Protein AF-A0A7S0Y2Z4-F1 (afdb_monomer_lite)

Radius of gyration: 20.02 Å; chains: 1; bounding box: 43×43×57 Å

pLDDT: mean 81.94, std 18.67, range [32.03, 97.75]

Secondary structure (DSSP, 8-state):
-HHHHHTT------SPPP-TT----S---------HHHHHHHHHHHHTT-EEE-EETTEEPPEEEEEE-TTSPEEEEEESEEES----GGG-------------

Structure (mmCIF, N/CA/C/O backbone):
data_AF-A0A7S0Y2Z4-F1
#
_entry.id   AF-A0A7S0Y2Z4-F1
#
loop_
_atom_site.group_PDB
_atom_site.id
_atom_site.type_symbol
_atom_site.label_atom_id
_atom_site.label_alt_id
_atom_site.label_comp_id
_atom_site.label_asym_id
_atom_site.label_entity_id
_atom_site.label_seq_id
_atom_site.pdbx_PDB_ins_code
_atom_site.Cartn_x
_atom_site.Cartn_y
_atom_site.Cartn_z
_atom_site.occupancy
_atom_site.B_iso_or_equiv
_atom_site.auth_seq_id
_atom_site.auth_comp_id
_atom_site.auth_asym_id
_atom_site.auth_atom_id
_atom_site.pdbx_PDB_model_num
ATOM 1 N N . ASN A 1 1 ? 16.459 -2.538 12.376 1.00 59.09 1 ASN A N 1
ATOM 2 C CA . ASN A 1 1 ? 16.802 -1.102 12.467 1.00 59.09 1 ASN A CA 1
ATOM 3 C C . ASN A 1 1 ? 15.828 -0.453 13.453 1.00 59.09 1 ASN A C 1
ATOM 5 O O . ASN A 1 1 ? 14.644 -0.737 13.348 1.00 59.09 1 ASN A O 1
ATOM 9 N N . LEU A 1 2 ? 16.280 0.334 14.440 1.00 72.12 2 LEU A N 1
ATOM 10 C CA . LEU A 1 2 ? 15.387 0.886 15.479 1.00 72.12 2 LEU A CA 1
ATOM 11 C C . LEU A 1 2 ? 14.391 1.911 14.906 1.00 72.12 2 LEU A C 1
ATOM 13 O O . LEU A 1 2 ? 13.245 1.955 15.339 1.00 72.12 2 LEU A O 1
ATOM 17 N N . GLY A 1 3 ? 14.802 2.677 13.889 1.00 73.56 3 GLY A N 1
ATOM 18 C CA . GLY A 1 3 ? 13.944 3.670 13.238 1.00 73.56 3 GLY A CA 1
ATOM 19 C C . GLY A 1 3 ? 12.743 3.048 12.521 1.00 73.56 3 GLY A C 1
ATOM 20 O O . GLY A 1 3 ? 11.643 3.583 12.596 1.00 73.56 3 GLY A O 1
ATOM 21 N N . GLU A 1 4 ? 12.916 1.876 11.902 1.00 69.44 4 GLU A N 1
ATOM 22 C CA . GLU A 1 4 ? 11.801 1.128 11.301 1.00 69.44 4 GLU A CA 1
ATOM 23 C C . GLU A 1 4 ? 10.789 0.656 12.344 1.00 69.44 4 GLU A C 1
ATOM 25 O O . GLU A 1 4 ? 9.586 0.735 12.111 1.00 69.44 4 GLU A O 1
ATOM 30 N N . VAL A 1 5 ? 11.271 0.196 13.501 1.00 72.69 5 VAL A N 1
ATOM 31 C CA . VAL A 1 5 ? 10.407 -0.283 14.587 1.00 72.69 5 VAL A CA 1
ATOM 32 C C . VAL A 1 5 ? 9.599 0.872 15.174 1.00 72.69 5 VAL A C 1
ATOM 34 O O . VAL A 1 5 ? 8.399 0.725 15.392 1.00 72.69 5 VAL A O 1
ATOM 37 N N . LEU A 1 6 ? 10.230 2.032 15.378 1.00 72.81 6 LEU A N 1
ATOM 38 C CA . LEU A 1 6 ? 9.565 3.224 15.912 1.00 72.81 6 LEU A CA 1
ATOM 39 C C . LEU A 1 6 ? 8.556 3.833 14.929 1.00 72.81 6 LEU A C 1
ATOM 41 O O . LEU A 1 6 ? 7.535 4.349 15.367 1.00 72.81 6 LEU A O 1
ATOM 45 N N . ARG A 1 7 ? 8.793 3.719 13.616 1.00 72.31 7 ARG A N 1
ATOM 46 C CA . ARG A 1 7 ? 7.818 4.104 12.579 1.00 72.31 7 ARG A CA 1
ATOM 47 C C . ARG A 1 7 ? 6.669 3.097 12.436 1.00 72.31 7 ARG A C 1
ATOM 49 O O . ARG A 1 7 ? 5.770 3.306 11.633 1.00 72.31 7 ARG A O 1
ATOM 56 N N . GLY A 1 8 ? 6.719 1.972 1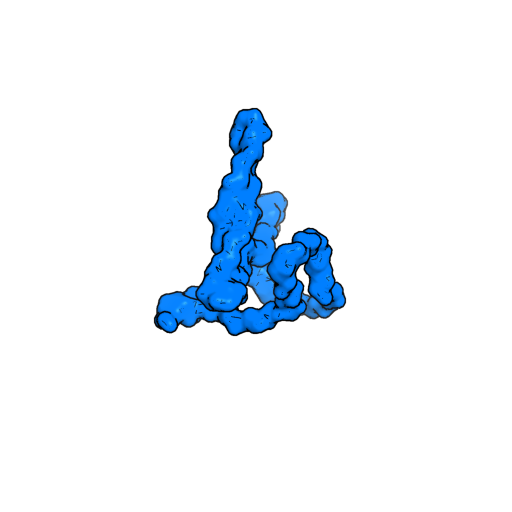3.151 1.00 77.00 8 GLY A N 1
ATOM 57 C CA . GLY A 1 8 ? 5.726 0.912 13.015 1.00 77.00 8 GLY A CA 1
ATOM 58 C C . GLY A 1 8 ? 5.809 0.166 11.683 1.00 77.00 8 GLY A C 1
ATOM 59 O O . GLY A 1 8 ? 4.811 -0.410 11.260 1.00 77.00 8 GLY A O 1
ATOM 60 N N . SER A 1 9 ? 6.972 0.138 11.014 1.00 81.44 9 SER A N 1
ATOM 61 C CA . SER A 1 9 ? 7.157 -0.685 9.814 1.00 81.44 9 SER A CA 1
ATOM 62 C C . SER A 1 9 ? 6.950 -2.156 10.177 1.00 81.44 9 SER A C 1
ATOM 64 O O . SER A 1 9 ? 7.678 -2.727 10.994 1.00 81.44 9 SER A O 1
ATOM 66 N N . ARG A 1 10 ? 5.950 -2.778 9.558 1.00 85.56 10 ARG A N 1
ATOM 67 C CA . ARG A 1 10 ? 5.658 -4.201 9.709 1.00 85.56 10 ARG A CA 1
ATOM 68 C C . ARG A 1 10 ? 5.779 -4.881 8.352 1.00 85.56 10 ARG A C 1
ATOM 70 O O . ARG A 1 10 ? 5.201 -4.412 7.376 1.00 85.56 10 ARG A O 1
ATOM 77 N N . ILE A 1 11 ? 6.530 -5.979 8.304 1.00 87.25 11 ILE A N 1
ATOM 78 C CA . ILE A 1 11 ? 6.656 -6.824 7.114 1.00 87.25 11 ILE A CA 1
ATOM 79 C C . ILE A 1 11 ? 5.772 -8.045 7.326 1.00 87.25 11 ILE A C 1
ATOM 81 O O . ILE A 1 11 ? 5.908 -8.746 8.330 1.00 87.25 11 ILE A O 1
ATOM 85 N N . TYR A 1 12 ? 4.878 -8.283 6.375 1.00 89.50 12 TYR A N 1
ATOM 86 C CA . TYR A 1 12 ? 3.987 -9.433 6.354 1.00 89.50 12 TYR A CA 1
ATOM 87 C C . TYR A 1 12 ? 4.029 -10.080 4.976 1.00 89.50 12 TYR A C 1
ATOM 89 O O . TYR A 1 12 ? 4.195 -9.396 3.965 1.00 89.50 12 TYR A O 1
ATOM 97 N N . GLU A 1 13 ? 3.840 -11.395 4.936 1.00 90.38 13 GLU A N 1
ATOM 98 C CA . GLU A 1 13 ? 3.616 -12.090 3.676 1.00 90.38 13 GLU A CA 1
ATOM 99 C C . GLU A 1 13 ? 2.235 -11.731 3.136 1.00 90.38 13 GLU A C 1
ATOM 101 O O . GLU A 1 13 ? 1.219 -11.827 3.828 1.00 90.38 13 GLU A O 1
ATOM 106 N N . THR A 1 14 ? 2.201 -11.281 1.887 1.00 91.31 14 THR A N 1
ATOM 107 C CA . THR A 1 14 ? 0.948 -10.915 1.230 1.00 91.31 14 THR A CA 1
ATOM 108 C C . THR A 1 14 ? 0.362 -12.147 0.539 1.00 91.31 14 THR A C 1
ATOM 110 O O . THR A 1 14 ? 1.125 -12.922 -0.036 1.00 91.31 14 THR A O 1
ATOM 113 N N . PRO A 1 15 ? -0.969 -12.313 0.482 1.00 91.69 15 PRO A N 1
ATOM 114 C CA . PRO A 1 15 ? -1.592 -13.412 -0.260 1.00 91.69 15 PRO A CA 1
ATOM 115 C C . PRO A 1 15 ? -1.584 -13.189 -1.788 1.00 91.69 15 PRO A C 1
ATOM 117 O O . PRO A 1 15 ? -2.178 -13.971 -2.532 1.00 91.69 15 PRO A O 1
ATOM 120 N N . TYR A 1 16 ? -0.953 -12.114 -2.284 1.00 91.19 16 TYR A N 1
ATOM 121 C CA . TYR A 1 16 ? -0.739 -11.922 -3.715 1.00 91.19 16 TYR A CA 1
ATOM 122 C C . TYR A 1 16 ? 0.370 -12.844 -4.223 1.00 91.19 16 TYR A C 1
ATOM 124 O O . TYR A 1 16 ? 1.512 -12.773 -3.786 1.00 91.19 16 TYR A O 1
ATOM 132 N N . GLU A 1 17 ? 0.040 -13.644 -5.232 1.00 90.19 17 GLU A N 1
ATOM 133 C CA . GLU A 1 17 ? 1.025 -14.371 -6.033 1.00 90.19 17 GLU A CA 1
ATOM 134 C C . GLU A 1 17 ? 1.370 -13.589 -7.302 1.00 90.19 17 GLU A C 1
ATOM 136 O O . GLU A 1 17 ? 0.487 -13.337 -8.134 1.00 90.19 17 GLU A O 1
ATOM 141 N N . PHE A 1 18 ? 2.655 -13.269 -7.467 1.00 89.00 18 PHE A N 1
ATOM 142 C CA . PHE A 1 18 ? 3.208 -12.598 -8.642 1.00 89.00 18 PHE A CA 1
ATOM 143 C C . PHE A 1 18 ? 3.915 -13.612 -9.547 1.00 89.00 18 PHE A C 1
ATOM 145 O O . PHE A 1 18 ? 4.716 -14.421 -9.083 1.00 89.00 18 PHE A O 1
ATOM 152 N N . LYS A 1 19 ? 3.631 -13.570 -10.854 1.00 90.50 19 LYS A N 1
ATOM 153 C CA . LYS A 1 19 ? 4.308 -14.395 -11.866 1.00 90.50 19 LYS A CA 1
ATOM 154 C C . LYS A 1 19 ? 4.943 -13.480 -12.903 1.00 90.50 19 LYS A C 1
ATOM 156 O O . LYS A 1 19 ? 4.239 -12.725 -13.567 1.00 90.50 19 LYS A O 1
ATOM 161 N N . MET A 1 20 ? 6.265 -13.550 -13.033 1.00 90.00 20 MET A N 1
ATOM 162 C CA . MET A 1 20 ? 7.004 -12.756 -14.017 1.00 90.00 20 MET A CA 1
ATOM 163 C C . MET A 1 20 ? 6.546 -13.086 -15.441 1.00 90.00 20 MET A C 1
ATOM 165 O O . MET A 1 20 ? 6.140 -14.212 -15.725 1.00 90.00 20 MET A O 1
ATOM 169 N N . SER A 1 21 ? 6.586 -12.083 -16.324 1.00 90.94 21 SER A N 1
ATOM 170 C CA . SER A 1 21 ? 6.109 -12.175 -17.716 1.00 90.94 21 SER A CA 1
ATOM 171 C C . SER A 1 21 ? 4.612 -12.485 -17.880 1.00 90.94 21 SER A C 1
ATOM 173 O O . SER A 1 21 ? 4.179 -12.830 -18.977 1.00 90.94 21 SER A O 1
ATOM 175 N N . ASN A 1 22 ? 3.809 -12.331 -16.824 1.00 92.50 22 ASN A N 1
ATOM 176 C CA . ASN A 1 22 ? 2.356 -12.459 -16.871 1.00 92.50 22 ASN A CA 1
ATOM 177 C C . ASN A 1 22 ? 1.706 -11.172 -16.347 1.00 92.50 22 ASN A C 1
ATOM 179 O O . ASN A 1 22 ? 1.673 -10.937 -15.139 1.00 92.50 22 ASN A O 1
ATOM 183 N N . ASP A 1 23 ? 1.206 -10.334 -17.255 1.00 91.00 23 ASP A N 1
ATOM 184 C CA . ASP A 1 23 ? 0.544 -9.081 -16.889 1.00 91.00 23 ASP A CA 1
ATOM 185 C C . ASP A 1 23 ? -0.871 -9.354 -16.355 1.00 91.00 23 ASP A C 1
ATOM 187 O O . ASP A 1 23 ? -1.753 -9.833 -17.073 1.00 91.00 23 ASP A O 1
ATOM 191 N N . GLN A 1 24 ? -1.086 -9.058 -15.073 1.00 90.56 24 GLN A N 1
ATOM 192 C CA . GLN A 1 24 ? -2.375 -9.192 -14.404 1.00 90.56 24 GLN A CA 1
ATOM 193 C C . GLN A 1 24 ? -2.766 -7.863 -13.768 1.00 90.56 24 GLN A C 1
ATOM 195 O O . GLN A 1 24 ? -2.121 -7.384 -12.838 1.00 90.56 24 GLN A O 1
ATOM 200 N N . ARG A 1 25 ? -3.883 -7.297 -14.229 1.00 89.31 25 ARG A N 1
ATOM 201 C CA . ARG A 1 25 ? -4.456 -6.067 -13.673 1.00 89.31 25 ARG A CA 1
ATOM 202 C C . ARG A 1 25 ? -5.658 -6.385 -12.787 1.00 89.31 25 ARG A C 1
ATOM 204 O O . ARG A 1 25 ? -6.440 -7.278 -13.099 1.00 89.31 25 ARG A O 1
ATOM 211 N N . CYS A 1 26 ? -5.810 -5.630 -11.698 1.00 86.81 26 CYS A N 1
ATOM 212 C CA . CYS A 1 26 ? -6.990 -5.651 -10.822 1.00 86.81 26 CYS A CA 1
ATOM 213 C C . CYS A 1 26 ? -7.358 -7.043 -10.260 1.00 86.81 26 CYS A C 1
ATOM 215 O O . CYS A 1 26 ? -8.518 -7.456 -10.298 1.00 86.81 26 CYS A O 1
ATOM 217 N N . LYS A 1 27 ? -6.381 -7.777 -9.711 1.00 90.31 27 LYS A N 1
ATOM 218 C CA . LYS A 1 27 ? -6.631 -9.063 -9.043 1.00 90.31 27 LYS A CA 1
ATOM 219 C C . LYS A 1 27 ? -7.249 -8.837 -7.661 1.00 90.31 27 LYS A C 1
ATOM 221 O O . LYS A 1 27 ? -6.582 -8.364 -6.751 1.00 90.31 27 LYS A O 1
ATOM 226 N N . ILE A 1 28 ? -8.519 -9.198 -7.494 1.00 91.56 28 ILE A N 1
ATOM 227 C CA . ILE A 1 28 ? -9.190 -9.149 -6.189 1.00 91.56 28 ILE A CA 1
ATOM 228 C C . ILE A 1 28 ? -8.718 -10.340 -5.349 1.00 91.56 28 ILE A C 1
ATOM 230 O O . ILE A 1 28 ? -8.926 -11.484 -5.747 1.00 91.56 28 ILE A O 1
ATOM 234 N N . LEU A 1 29 ? -8.112 -10.073 -4.190 1.00 90.19 29 LEU A N 1
ATOM 235 C CA . LEU A 1 29 ? -7.690 -11.114 -3.245 1.00 90.19 29 LEU A CA 1
ATOM 236 C C . LEU A 1 29 ? -8.858 -11.723 -2.480 1.00 90.19 29 LEU A C 1
ATOM 238 O O . LEU A 1 29 ? -9.014 -12.938 -2.418 1.00 90.19 29 LEU A O 1
ATOM 242 N N . CYS A 1 30 ? -9.660 -10.866 -1.854 1.00 90.88 30 CYS A N 1
ATOM 243 C CA . CYS A 1 30 ? -10.739 -11.284 -0.983 1.00 90.88 30 CYS A CA 1
ATOM 244 C C . CYS A 1 30 ? -11.848 -10.232 -0.954 1.00 90.88 30 CYS A C 1
ATOM 246 O O . CYS A 1 30 ? -11.668 -9.075 -1.339 1.00 90.88 30 CYS A O 1
ATOM 248 N N . ARG A 1 31 ? -13.019 -10.664 -0.495 1.00 93.19 31 ARG A N 1
ATOM 249 C CA . ARG A 1 31 ? -14.109 -9.790 -0.069 1.00 93.19 31 ARG A CA 1
ATOM 250 C C . ARG A 1 31 ? -14.436 -10.193 1.360 1.00 93.19 31 ARG A C 1
ATOM 252 O O . ARG A 1 31 ? -14.848 -11.328 1.585 1.00 93.19 31 ARG A O 1
ATOM 259 N N . GLY A 1 32 ? -14.182 -9.297 2.303 1.00 90.50 32 GLY A N 1
ATOM 260 C CA . GLY A 1 32 ? -14.437 -9.511 3.723 1.00 90.50 32 GLY A CA 1
ATOM 261 C C . GLY A 1 32 ? -15.635 -8.705 4.204 1.00 90.50 32 GLY A C 1
ATOM 262 O O . GLY A 1 32 ? -15.999 -7.694 3.602 1.00 90.50 32 GLY A O 1
ATOM 263 N N . LYS A 1 33 ? -16.245 -9.161 5.297 1.00 95.06 33 LYS A N 1
ATOM 264 C CA . LYS A 1 33 ? -17.047 -8.295 6.163 1.00 95.06 33 LYS A CA 1
ATOM 265 C C . LYS A 1 33 ? -16.145 -7.899 7.318 1.00 95.06 33 LYS A C 1
ATOM 267 O O . LYS A 1 33 ? -15.537 -8.787 7.903 1.00 95.06 33 LYS A O 1
ATOM 272 N N . TYR A 1 34 ? -16.090 -6.608 7.602 1.00 94.81 34 TYR A N 1
ATOM 273 C CA . TYR A 1 34 ? -15.296 -6.062 8.692 1.00 94.81 34 TYR A CA 1
ATOM 274 C C . TYR A 1 34 ? -16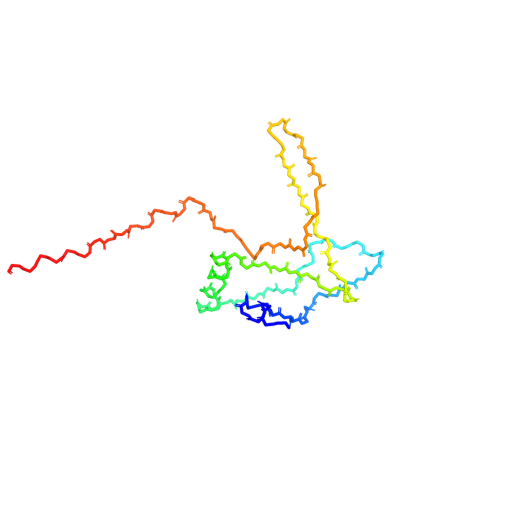.219 -5.622 9.817 1.00 94.81 34 TYR A C 1
ATOM 276 O O . TYR A 1 34 ? -17.317 -5.111 9.555 1.00 94.81 34 TYR A O 1
ATOM 284 N N . ASP A 1 35 ? -15.798 -5.846 11.053 1.00 97.62 35 ASP A N 1
ATOM 285 C CA . ASP A 1 35 ? -16.499 -5.314 12.210 1.00 97.62 35 ASP A CA 1
ATOM 286 C C . ASP A 1 35 ? -16.186 -3.821 12.430 1.00 97.62 35 ASP A C 1
ATOM 288 O O . ASP A 1 35 ? -15.443 -3.177 11.685 1.00 97.62 35 ASP A O 1
ATOM 292 N N . LYS A 1 36 ? -16.824 -3.228 13.441 1.00 97.44 36 LYS A N 1
ATOM 293 C CA . LYS A 1 36 ? -16.679 -1.798 13.722 1.00 97.44 36 LYS A CA 1
ATOM 294 C C . LYS A 1 36 ? -15.260 -1.435 14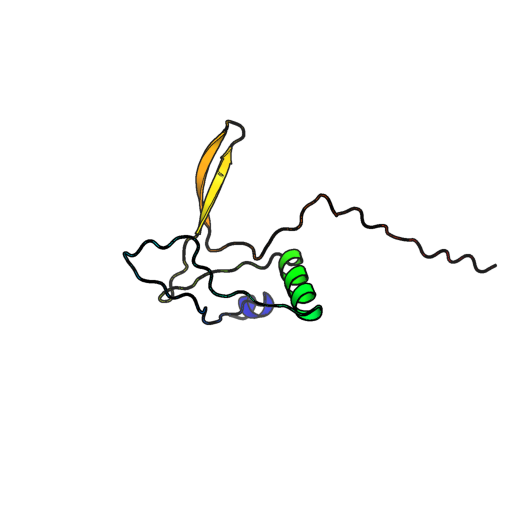.171 1.00 97.44 36 LYS A C 1
ATOM 296 O O . LYS A 1 36 ? -14.809 -0.332 13.872 1.00 97.44 36 LYS A O 1
ATOM 301 N N . GLU A 1 37 ? -14.591 -2.322 14.895 1.00 97.75 37 GLU A N 1
ATOM 302 C CA . GLU A 1 37 ? -13.259 -2.084 15.453 1.00 97.75 37 GLU A CA 1
ATOM 303 C C . GLU A 1 37 ? -12.207 -2.155 14.340 1.00 97.75 37 GLU A C 1
ATOM 305 O O . GLU A 1 37 ? -11.365 -1.261 14.227 1.00 97.75 37 GLU A O 1
ATOM 310 N N . GLU A 1 38 ? -12.321 -3.138 13.446 1.00 96.56 38 GLU A N 1
ATOM 311 C CA . GLU A 1 38 ? -11.477 -3.280 12.255 1.00 96.56 38 GLU A CA 1
ATOM 312 C C . GLU A 1 38 ? -11.592 -2.067 11.325 1.00 96.56 38 GLU A C 1
ATOM 314 O O . GLU A 1 38 ? -10.580 -1.536 10.860 1.00 96.56 38 GLU A O 1
ATOM 319 N N . VAL A 1 39 ? -12.814 -1.582 11.083 1.00 96.06 39 VAL A N 1
ATOM 320 C CA . VAL A 1 39 ? -13.040 -0.389 10.251 1.00 96.06 39 VAL A CA 1
ATOM 321 C C . VAL A 1 39 ? -12.436 0.861 10.895 1.00 96.06 39 VAL A C 1
ATOM 323 O O . VAL A 1 39 ? -11.834 1.673 10.194 1.00 96.06 39 VAL A O 1
ATOM 326 N N . GLN A 1 40 ? -12.554 1.020 12.216 1.00 96.69 40 GLN A N 1
ATOM 327 C CA . GLN A 1 40 ? -11.945 2.146 12.933 1.00 96.69 40 GLN A CA 1
ATOM 328 C C . GLN A 1 40 ? -10.416 2.101 12.878 1.00 96.69 40 GLN A C 1
ATOM 330 O O . GLN A 1 40 ? -9.787 3.128 12.626 1.00 96.69 40 GLN A O 1
ATOM 335 N N . ALA A 1 41 ? -9.816 0.923 13.055 1.00 95.25 41 ALA A N 1
ATOM 336 C CA . ALA A 1 41 ? -8.374 0.749 12.910 1.00 95.25 41 ALA A CA 1
ATOM 337 C C . ALA A 1 41 ? -7.909 1.057 11.477 1.00 95.25 41 ALA A C 1
ATOM 339 O O . ALA A 1 41 ? -6.879 1.701 11.285 1.00 95.25 41 ALA A O 1
ATOM 340 N N . PHE A 1 42 ? -8.683 0.645 10.468 1.00 94.38 42 PHE A N 1
ATOM 341 C CA . PHE A 1 42 ? -8.395 0.954 9.070 1.00 94.38 42 PHE A CA 1
ATOM 342 C C . PHE A 1 42 ? -8.469 2.456 8.774 1.00 94.38 42 PHE A C 1
ATOM 344 O O . PHE A 1 42 ? -7.571 2.988 8.125 1.00 94.38 42 PHE A O 1
ATOM 351 N N . ALA A 1 43 ? -9.482 3.152 9.294 1.00 95.19 43 ALA A N 1
ATOM 352 C CA . ALA A 1 43 ? -9.596 4.604 9.173 1.00 95.19 43 ALA A CA 1
ATOM 353 C C . ALA A 1 43 ? -8.414 5.330 9.835 1.00 95.19 43 ALA A C 1
ATOM 355 O O . ALA A 1 43 ? -7.818 6.206 9.217 1.00 95.19 43 ALA A O 1
ATOM 356 N N . LEU A 1 44 ? -8.004 4.902 11.034 1.00 94.69 44 LEU A N 1
ATOM 357 C CA . LEU A 1 44 ? -6.842 5.475 11.717 1.00 94.69 44 LEU A CA 1
ATOM 358 C C . LEU A 1 44 ? -5.547 5.287 10.912 1.00 94.69 44 LEU A C 1
ATOM 360 O O . LEU A 1 44 ? -4.730 6.196 10.845 1.00 94.69 44 LEU A O 1
ATOM 364 N N . MET A 1 45 ? -5.357 4.136 10.257 1.00 93.50 45 MET A N 1
ATOM 365 C CA . MET A 1 45 ? -4.204 3.937 9.367 1.00 93.50 45 MET A CA 1
ATOM 366 C C . MET A 1 45 ? -4.203 4.910 8.180 1.00 93.50 45 MET A C 1
ATOM 368 O O . MET A 1 45 ? -3.132 5.311 7.728 1.00 93.50 45 MET A O 1
ATOM 372 N N . ILE A 1 46 ? -5.379 5.284 7.668 1.00 95.31 46 ILE A N 1
ATOM 373 C CA . ILE A 1 46 ? -5.498 6.293 6.608 1.00 95.31 46 ILE A CA 1
ATOM 374 C C . ILE A 1 46 ? -5.130 7.679 7.152 1.00 95.31 46 ILE A C 1
ATOM 376 O O . ILE A 1 46 ? -4.352 8.382 6.512 1.00 95.31 46 ILE A O 1
ATOM 380 N N . GLU A 1 47 ? -5.653 8.051 8.323 1.00 93.62 47 GLU A N 1
ATOM 381 C CA . GLU A 1 47 ? -5.370 9.338 8.980 1.00 93.62 47 GLU A CA 1
ATOM 382 C C . GLU A 1 47 ? -3.884 9.504 9.334 1.00 93.62 47 GLU A C 1
ATOM 384 O O . GLU A 1 47 ? -3.327 10.583 9.163 1.00 93.62 47 GLU A O 1
ATOM 389 N N . GLU A 1 48 ? -3.223 8.427 9.759 1.00 91.56 48 GLU A N 1
ATOM 390 C CA . GLU A 1 48 ? -1.790 8.391 10.089 1.00 91.56 48 GLU A CA 1
ATOM 391 C C . GLU A 1 48 ? -0.893 8.141 8.855 1.00 91.56 48 GLU A C 1
ATOM 393 O O . GLU A 1 48 ? 0.273 7.761 8.986 1.00 91.56 48 GLU A O 1
ATOM 398 N N . GLU A 1 49 ? -1.437 8.309 7.644 1.00 91.50 49 GLU A N 1
ATOM 399 C CA . GLU A 1 49 ? -0.716 8.249 6.364 1.00 91.50 49 GLU A CA 1
ATOM 400 C C . GLU A 1 49 ? 0.067 6.941 6.134 1.00 91.50 49 GLU A C 1
ATOM 402 O O . GLU A 1 49 ? 1.152 6.924 5.535 1.00 91.50 49 GLU A O 1
ATOM 407 N N . TYR A 1 50 ? -0.475 5.804 6.584 1.00 92.06 50 TYR A N 1
ATOM 408 C CA . TYR A 1 50 ? 0.170 4.513 6.359 1.00 92.06 50 TYR A CA 1
ATOM 409 C C . TYR A 1 50 ? 0.268 4.211 4.859 1.00 92.06 50 TYR A C 1
ATOM 411 O O . TYR A 1 50 ? -0.659 4.424 4.071 1.00 92.06 50 TYR A O 1
ATOM 419 N N . ARG A 1 51 ? 1.416 3.652 4.464 1.00 92.50 51 ARG A N 1
ATOM 420 C CA . ARG A 1 51 ? 1.726 3.285 3.078 1.00 92.50 51 ARG A CA 1
ATOM 421 C C . ARG A 1 51 ? 2.086 1.815 2.974 1.00 92.50 51 ARG A C 1
ATOM 423 O O . ARG A 1 51 ? 2.858 1.293 3.781 1.00 92.50 51 ARG A O 1
ATOM 430 N N . VAL A 1 52 ? 1.577 1.172 1.932 1.00 92.19 52 VAL A N 1
ATOM 431 C CA . VAL A 1 52 ? 1.929 -0.198 1.565 1.00 92.19 52 VAL A CA 1
ATOM 432 C C . VAL A 1 52 ? 3.133 -0.157 0.637 1.00 92.19 52 VAL A C 1
ATOM 434 O O . VAL A 1 52 ? 3.099 0.510 -0.394 1.00 92.19 52 VAL A O 1
ATOM 437 N N . ASN A 1 53 ? 4.183 -0.894 0.994 1.00 92.88 53 ASN A N 1
ATOM 438 C CA . ASN A 1 53 ? 5.356 -1.106 0.152 1.00 92.88 53 ASN A CA 1
ATOM 439 C C . ASN A 1 53 ? 5.478 -2.607 -0.105 1.00 92.88 53 ASN A C 1
ATOM 441 O O . ASN A 1 53 ? 5.361 -3.402 0.829 1.00 92.88 53 ASN A O 1
ATOM 445 N N . PHE A 1 54 ? 5.717 -2.993 -1.354 1.00 92.06 54 PHE A N 1
ATOM 446 C CA . PHE A 1 54 ? 5.955 -4.389 -1.703 1.00 92.06 54 PHE A CA 1
ATOM 447 C C . PHE A 1 54 ? 7.453 -4.673 -1.757 1.00 92.06 54 PHE A C 1
ATOM 449 O O . PHE A 1 54 ? 8.235 -3.889 -2.298 1.00 92.06 54 PHE A O 1
ATOM 456 N N . LEU A 1 55 ? 7.827 -5.831 -1.221 1.00 92.06 55 LEU A N 1
ATOM 457 C CA . LEU A 1 55 ? 9.160 -6.398 -1.327 1.00 92.06 55 LEU A CA 1
ATOM 458 C C . LEU A 1 55 ? 9.040 -7.715 -2.089 1.00 92.06 55 LEU A C 1
ATOM 460 O O . LEU A 1 55 ? 8.340 -8.622 -1.640 1.00 92.06 55 LEU A O 1
ATOM 464 N N . LEU A 1 56 ? 9.700 -7.815 -3.236 1.00 91.56 56 LEU A N 1
ATOM 465 C CA . LEU A 1 56 ? 9.700 -9.015 -4.064 1.00 91.56 56 LEU A CA 1
ATOM 466 C C . LEU A 1 56 ? 11.147 -9.443 -4.279 1.00 91.56 56 LEU A C 1
ATOM 468 O O . LEU A 1 56 ? 11.963 -8.644 -4.729 1.00 91.56 56 LEU A O 1
ATOM 472 N N . ASP A 1 57 ? 11.483 -10.666 -3.870 1.00 90.00 57 ASP A N 1
ATOM 473 C CA . ASP A 1 57 ? 12.859 -11.183 -3.874 1.00 90.00 57 ASP A CA 1
ATOM 474 C C . ASP A 1 57 ? 13.867 -10.255 -3.169 1.00 90.00 57 ASP A C 1
ATOM 476 O O . ASP A 1 57 ? 15.006 -10.086 -3.599 1.00 90.00 57 ASP A O 1
ATOM 480 N N . ASN A 1 58 ? 13.444 -9.636 -2.062 1.00 89.75 58 ASN A N 1
ATOM 481 C CA . ASN A 1 58 ? 14.217 -8.642 -1.306 1.00 89.75 58 ASN A CA 1
ATOM 482 C C . ASN A 1 58 ? 14.530 -7.341 -2.064 1.00 89.75 58 ASN A C 1
ATOM 484 O O . ASN A 1 58 ? 15.390 -6.572 -1.630 1.00 89.75 58 ASN A O 1
ATOM 488 N N . LEU A 1 59 ? 13.817 -7.057 -3.153 1.00 91.94 59 LEU A N 1
ATOM 489 C CA . LEU A 1 59 ? 13.905 -5.795 -3.879 1.00 91.94 59 LEU A CA 1
ATOM 490 C C . LEU A 1 59 ? 12.608 -4.992 -3.733 1.00 91.94 59 LEU A C 1
ATOM 492 O O . LEU A 1 59 ? 11.516 -5.571 -3.750 1.00 91.94 59 LEU A O 1
ATOM 496 N N . PRO A 1 60 ? 12.700 -3.660 -3.570 1.00 92.44 60 PRO A N 1
ATOM 497 C CA . PRO A 1 60 ? 11.518 -2.822 -3.495 1.00 92.44 60 PRO A CA 1
ATOM 498 C C . PRO A 1 60 ? 10.818 -2.784 -4.855 1.00 92.44 60 PRO A C 1
ATOM 500 O O . PRO A 1 60 ? 11.456 -2.644 -5.902 1.00 92.44 60 PRO A O 1
ATOM 503 N N . VAL A 1 61 ? 9.495 -2.892 -4.837 1.00 92.62 61 VAL A N 1
ATOM 504 C CA . VAL A 1 61 ? 8.682 -2.808 -6.051 1.00 92.62 61 VAL A CA 1
ATOM 505 C C . VAL A 1 61 ? 8.358 -1.347 -6.354 1.00 92.62 61 VAL A C 1
ATOM 507 O O . VAL A 1 61 ? 7.914 -0.606 -5.481 1.00 92.62 61 VAL A O 1
ATOM 510 N N . ALA A 1 62 ? 8.546 -0.946 -7.611 1.00 92.31 62 ALA A N 1
ATOM 511 C CA . ALA A 1 62 ? 8.145 0.367 -8.095 1.00 92.31 62 ALA A CA 1
ATOM 512 C C . ALA A 1 62 ? 6.666 0.364 -8.511 1.00 92.31 62 ALA A C 1
ATOM 514 O O . ALA A 1 62 ? 6.249 -0.423 -9.364 1.00 92.31 62 ALA A O 1
ATOM 515 N N . MET A 1 63 ? 5.885 1.278 -7.946 1.00 90.19 63 MET A 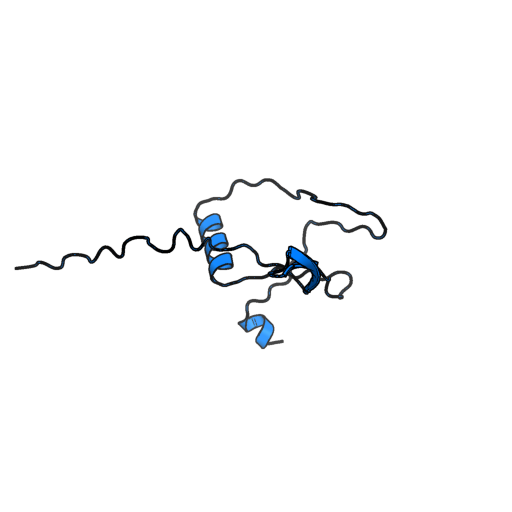N 1
ATOM 516 C CA . MET A 1 63 ? 4.486 1.510 -8.274 1.00 90.19 63 MET A CA 1
ATOM 517 C C . MET A 1 63 ? 4.373 2.702 -9.236 1.00 90.19 63 MET A C 1
ATOM 519 O O . MET A 1 63 ? 4.895 3.776 -8.929 1.00 90.19 63 MET A O 1
ATOM 523 N N . PRO A 1 64 ? 3.726 2.557 -10.406 1.00 89.19 64 PRO A N 1
ATOM 524 C CA . PRO A 1 64 ? 3.540 3.677 -11.317 1.00 89.19 64 PRO A CA 1
ATOM 525 C C . PRO A 1 64 ? 2.572 4.699 -10.713 1.00 89.19 64 PRO A C 1
ATOM 527 O O . PRO A 1 64 ? 1.484 4.342 -10.261 1.00 89.19 64 PRO A O 1
ATOM 530 N N . MET A 1 65 ? 2.950 5.971 -10.769 1.00 88.50 65 MET A N 1
ATOM 531 C CA . MET A 1 65 ? 2.099 7.106 -10.415 1.00 88.50 65 MET A CA 1
ATOM 532 C C . MET A 1 65 ? 1.872 7.965 -11.656 1.00 88.50 65 MET A C 1
ATOM 534 O O . MET A 1 65 ? 2.788 8.174 -12.452 1.00 88.50 65 MET A O 1
ATOM 538 N N . PHE A 1 66 ? 0.649 8.448 -11.830 1.00 88.31 66 PHE A N 1
ATOM 539 C CA . PHE A 1 66 ? 0.287 9.327 -12.934 1.00 88.31 66 PHE A CA 1
ATOM 540 C C . PHE A 1 66 ? -0.008 10.705 -12.359 1.00 88.31 66 PHE A C 1
ATOM 542 O O . PHE A 1 66 ? -0.862 10.831 -11.484 1.00 88.31 66 PHE A O 1
ATOM 549 N N . VAL A 1 67 ? 0.736 11.712 -12.811 1.00 85.12 67 VAL A N 1
ATOM 550 C CA . VAL A 1 67 ? 0.569 13.102 -12.377 1.00 85.12 67 VAL A CA 1
ATOM 551 C C . VAL A 1 67 ? 0.055 13.898 -13.561 1.00 85.12 67 VAL A C 1
ATOM 553 O O . VAL A 1 67 ? 0.712 13.953 -14.603 1.00 85.12 67 VAL A O 1
ATOM 556 N N . GLU A 1 68 ? -1.122 14.489 -13.402 1.00 88.00 68 GLU A N 1
ATOM 557 C CA . GLU A 1 68 ? -1.686 15.419 -14.373 1.00 88.00 68 GLU A CA 1
ATOM 558 C C . GLU A 1 68 ? -1.125 16.820 -14.121 1.00 88.00 68 GLU A C 1
ATOM 560 O O . GLU A 1 68 ? -1.166 17.333 -13.002 1.00 88.00 68 GLU A O 1
ATOM 565 N N . SER A 1 69 ? -0.561 17.423 -15.163 1.00 84.19 69 SER A N 1
ATOM 566 C CA . SER A 1 69 ? -0.078 18.805 -15.131 1.00 84.19 69 SER A CA 1
ATOM 567 C C . SER A 1 69 ? -1.230 19.776 -15.396 1.00 84.19 69 SER A C 1
ATOM 569 O O . SER A 1 69 ? -2.212 19.404 -16.036 1.00 84.19 69 SER A O 1
ATOM 571 N N . GLU A 1 70 ? -1.088 21.049 -15.006 1.00 81.56 70 GLU A N 1
ATOM 572 C CA . GLU A 1 70 ? -2.109 22.089 -15.260 1.00 81.56 70 GLU A CA 1
ATOM 573 C C . GLU A 1 70 ? -2.485 22.233 -16.751 1.00 81.56 70 GLU A C 1
ATOM 575 O O . GLU A 1 70 ? -3.597 22.638 -17.076 1.00 81.56 70 GLU A O 1
ATOM 580 N N . GLY A 1 71 ? -1.582 21.858 -17.666 1.00 82.25 71 GLY A N 1
ATOM 581 C CA . GLY A 1 71 ? -1.818 21.828 -19.114 1.00 82.25 71 GLY A CA 1
ATOM 582 C C . GLY A 1 71 ? -2.530 20.576 -19.647 1.00 82.25 71 GLY A C 1
ATOM 583 O O . GLY A 1 71 ? -2.664 20.439 -20.860 1.00 82.25 71 GLY A O 1
ATOM 584 N N . GLY A 1 72 ? -2.952 19.648 -18.781 1.00 82.94 72 GLY A N 1
ATOM 585 C CA . GLY A 1 72 ? -3.611 18.392 -19.164 1.00 82.94 72 GLY A CA 1
ATOM 586 C C . GLY A 1 72 ? -2.666 17.277 -19.629 1.00 82.94 72 GLY A C 1
ATOM 587 O O . GLY A 1 72 ? -3.127 16.206 -20.017 1.00 82.94 72 GLY A O 1
ATOM 588 N N . GLU A 1 73 ? -1.348 17.491 -19.587 1.00 87.75 73 GLU A N 1
ATOM 589 C CA . GLU A 1 73 ? -0.371 16.436 -19.863 1.00 87.75 73 GLU A CA 1
ATOM 590 C C . GLU A 1 73 ? -0.205 15.514 -18.650 1.00 87.75 73 GLU A C 1
ATOM 592 O O . GLU A 1 73 ? 0.151 15.952 -17.551 1.00 87.75 73 GLU A O 1
ATOM 597 N N . THR A 1 74 ? -0.427 14.216 -18.863 1.00 89.38 74 THR A N 1
ATOM 598 C CA . THR A 1 74 ? -0.162 13.180 -17.863 1.00 89.38 74 THR A CA 1
ATOM 599 C C . THR A 1 74 ? 1.286 12.709 -17.967 1.00 89.38 74 THR A C 1
ATOM 601 O O . THR A 1 74 ? 1.707 12.167 -18.990 1.00 89.38 74 THR A O 1
ATOM 604 N N . SER A 1 75 ? 2.043 12.850 -16.882 1.00 88.75 75 SER A N 1
ATOM 605 C CA . SER A 1 75 ? 3.391 12.291 -16.753 1.00 88.75 75 SER A CA 1
ATOM 606 C C . SER A 1 75 ? 3.373 11.019 -15.902 1.00 88.75 75 SER A C 1
ATOM 608 O O . SER A 1 75 ? 2.576 10.884 -14.970 1.00 88.75 75 SER A O 1
ATOM 610 N N . LYS A 1 76 ? 4.244 10.059 -16.237 1.00 90.62 76 LYS A N 1
ATOM 611 C CA . LYS A 1 76 ? 4.388 8.801 -15.496 1.00 90.62 76 LYS A CA 1
ATOM 612 C C . LYS A 1 76 ? 5.617 8.870 -14.591 1.00 90.62 76 LYS A C 1
ATOM 614 O O . LYS A 1 76 ? 6.743 8.874 -15.084 1.00 90.62 76 LYS A O 1
ATOM 619 N N . GLY A 1 77 ? 5.389 8.885 -13.283 1.00 90.62 77 GLY A N 1
ATOM 620 C CA . GLY A 1 77 ? 6.411 8.710 -12.253 1.00 90.62 77 GLY A CA 1
ATOM 621 C C . GLY A 1 77 ? 6.407 7.295 -11.672 1.00 90.62 77 GLY A C 1
ATOM 622 O O . GLY A 1 77 ? 5.576 6.455 -12.032 1.00 90.62 77 GLY A O 1
ATOM 623 N N . TYR A 1 78 ? 7.319 7.051 -10.732 1.00 91.75 78 TYR A N 1
ATOM 624 C CA . TYR A 1 78 ? 7.371 5.816 -9.953 1.00 91.75 78 TYR A CA 1
ATOM 625 C C . TYR A 1 78 ? 7.620 6.126 -8.477 1.00 91.75 78 TYR A C 1
ATOM 627 O O . TYR A 1 78 ? 8.498 6.923 -8.152 1.00 91.75 78 TYR A O 1
ATOM 635 N N . ASP A 1 79 ? 6.869 5.457 -7.610 1.00 91.62 79 ASP A N 1
ATOM 636 C CA . ASP A 1 79 ? 6.988 5.516 -6.152 1.00 91.62 79 ASP A CA 1
ATOM 637 C C . ASP A 1 79 ? 7.277 4.102 -5.609 1.00 91.62 79 ASP A C 1
ATOM 639 O O . ASP A 1 79 ? 7.099 3.114 -6.319 1.00 91.62 79 ASP A O 1
ATOM 643 N N . LEU A 1 80 ? 7.732 3.964 -4.366 1.00 90.69 80 LEU A N 1
ATOM 644 C CA . LEU A 1 80 ? 8.040 2.664 -3.741 1.00 90.69 80 LEU A CA 1
ATOM 645 C C . LEU A 1 80 ? 6.819 1.997 -3.084 1.00 90.69 80 LEU A C 1
ATOM 647 O O . LEU A 1 80 ? 6.918 0.906 -2.520 1.00 90.69 80 LEU A O 1
ATOM 651 N N . GLY A 1 81 ? 5.661 2.650 -3.152 1.00 92.12 81 GLY A N 1
ATOM 652 C CA . GLY A 1 81 ? 4.440 2.183 -2.521 1.00 92.12 81 GLY A CA 1
ATOM 653 C C . GLY A 1 81 ? 3.242 3.062 -2.840 1.00 92.12 81 GLY A C 1
ATOM 654 O O . GLY A 1 81 ? 3.322 3.986 -3.647 1.00 92.12 81 GLY A O 1
ATOM 655 N N . TYR A 1 82 ? 2.127 2.772 -2.181 1.00 91.81 82 TYR A N 1
ATOM 656 C CA . TYR A 1 82 ? 0.886 3.536 -2.297 1.00 91.81 82 TYR A CA 1
ATOM 657 C C . TYR A 1 82 ? 0.242 3.726 -0.915 1.00 91.81 82 TYR A C 1
ATOM 659 O O . TYR A 1 82 ? 0.448 2.893 -0.025 1.00 91.81 82 TYR A O 1
ATOM 667 N N . PRO A 1 83 ? -0.503 4.822 -0.695 1.00 93.25 83 PRO A N 1
ATOM 668 C CA . PRO A 1 83 ? -1.204 5.043 0.566 1.00 93.25 83 PRO A CA 1
ATOM 669 C C . PRO A 1 83 ? -2.323 4.016 0.756 1.00 93.25 83 PRO A C 1
ATOM 671 O O . PRO A 1 83 ? -2.937 3.563 -0.211 1.00 93.25 83 PRO A O 1
ATOM 674 N N . VAL A 1 84 ? -2.597 3.657 2.011 1.00 93.38 84 VAL A N 1
ATOM 675 C CA . VAL A 1 84 ? -3.700 2.745 2.363 1.00 93.38 84 VAL A CA 1
ATOM 676 C C . VAL A 1 84 ? -5.058 3.325 1.941 1.00 93.38 84 VAL A C 1
ATOM 678 O O . VAL A 1 84 ? -5.948 2.577 1.536 1.00 93.38 84 VAL A O 1
ATOM 681 N N . GLY A 1 85 ? -5.199 4.650 1.978 1.00 94.56 85 GLY A N 1
ATOM 682 C CA . GLY A 1 85 ? -6.380 5.371 1.521 1.00 94.56 85 GLY A CA 1
ATOM 683 C C . GLY A 1 85 ? -6.174 6.882 1.570 1.00 94.56 85 GLY A C 1
ATOM 684 O O . GLY A 1 85 ? -5.058 7.354 1.779 1.00 94.56 85 GLY A O 1
ATOM 685 N N . PHE A 1 86 ? -7.260 7.628 1.381 1.00 93.31 86 PHE A N 1
ATOM 686 C CA . PHE A 1 86 ? -7.277 9.089 1.414 1.00 93.31 86 PHE A CA 1
ATOM 687 C C . PHE A 1 86 ? -8.488 9.570 2.213 1.00 93.31 86 PHE A C 1
ATOM 689 O O . PHE A 1 86 ? -9.540 8.927 2.182 1.00 93.31 86 PHE A O 1
ATOM 696 N N . VAL A 1 87 ? -8.343 10.705 2.892 1.00 90.25 87 VAL A N 1
ATOM 697 C CA . VAL A 1 87 ? -9.461 11.416 3.519 1.00 90.25 87 VAL A CA 1
ATOM 698 C C . VAL A 1 87 ? -10.012 12.413 2.503 1.00 90.25 87 VAL A C 1
ATOM 700 O O . VAL A 1 87 ? -9.253 13.195 1.935 1.00 90.25 87 VAL A O 1
ATOM 703 N N . ASP A 1 88 ? -11.319 12.377 2.250 1.00 86.00 88 ASP A N 1
ATOM 704 C CA . ASP A 1 88 ? -11.967 13.384 1.408 1.00 86.00 88 ASP A CA 1
ATOM 705 C C . ASP A 1 88 ? -12.103 14.688 2.210 1.00 86.00 88 ASP A C 1
ATOM 707 O O . ASP A 1 88 ? -12.709 14.719 3.284 1.00 86.00 88 ASP A O 1
ATOM 711 N N . GLU A 1 89 ? -11.543 15.782 1.695 1.00 70.88 89 GLU A N 1
ATOM 712 C CA . GLU A 1 89 ? -11.537 17.089 2.366 1.00 70.88 89 GLU A CA 1
ATOM 713 C C . GLU A 1 89 ? -12.952 17.664 2.575 1.00 70.88 89 GLU A C 1
ATOM 715 O O . GLU A 1 89 ? -13.146 18.604 3.349 1.00 70.88 89 GLU A O 1
ATOM 720 N N . LYS A 1 90 ? -13.973 17.087 1.929 1.00 62.50 90 LYS A N 1
ATOM 721 C CA . LYS A 1 90 ? -15.370 17.531 2.036 1.00 62.50 90 LYS A CA 1
ATOM 722 C C . LYS A 1 90 ? -16.066 17.175 3.355 1.00 62.50 90 LYS A C 1
ATOM 724 O O . LYS A 1 90 ? -17.124 17.741 3.620 1.00 62.50 90 LYS A O 1
ATOM 729 N N . GLU A 1 91 ? -15.488 16.322 4.205 1.00 52.31 91 GLU A N 1
ATOM 730 C CA . GLU A 1 91 ? -16.080 15.946 5.507 1.00 52.31 91 GLU A CA 1
ATOM 731 C C . GLU A 1 91 ? -15.331 16.515 6.735 1.00 52.31 91 GLU A C 1
ATOM 733 O O . GLU A 1 91 ? -15.529 16.080 7.867 1.00 52.31 91 GLU A O 1
ATOM 738 N N . GLY A 1 92 ? -14.512 17.558 6.554 1.00 45.19 92 GLY A N 1
ATOM 739 C CA . GLY A 1 92 ? -13.791 18.250 7.637 1.00 45.19 92 GLY A CA 1
ATOM 740 C C . GLY A 1 92 ? -14.615 19.221 8.505 1.00 45.19 92 GLY A C 1
ATOM 741 O O . GLY A 1 92 ? -14.039 19.964 9.300 1.00 45.19 92 GLY A O 1
ATOM 742 N N . SER A 1 93 ? -15.947 19.258 8.380 1.00 39.31 93 SER A N 1
ATOM 743 C CA . SER A 1 93 ? -16.824 20.132 9.179 1.00 39.31 93 SER A CA 1
ATOM 744 C C . SER A 1 93 ? -17.881 19.351 9.969 1.00 39.31 93 SER A C 1
ATOM 746 O O . SER A 1 93 ? -19.066 19.679 9.947 1.00 39.31 93 SER A O 1
ATOM 748 N N . GLY A 1 94 ? -17.459 18.308 10.683 1.00 38.09 94 GLY A N 1
ATOM 749 C CA . GLY A 1 94 ? -18.240 17.707 11.764 1.00 38.09 94 GLY A CA 1
ATOM 750 C C . GLY A 1 94 ? -18.202 18.595 13.012 1.00 38.09 94 GLY A C 1
ATOM 751 O O . GLY A 1 94 ? -17.153 18.779 13.624 1.00 38.09 94 GLY A O 1
ATOM 752 N N . GLU A 1 95 ? -19.347 19.176 13.370 1.00 33.88 95 GLU A N 1
ATOM 753 C CA . GLU A 1 95 ? -19.600 20.025 14.540 1.00 33.88 95 GLU A CA 1
ATOM 754 C C . GLU A 1 95 ? -18.755 19.699 15.792 1.00 33.88 95 GLU A C 1
ATOM 756 O O . GLU A 1 95 ? -19.003 18.729 16.513 1.00 33.88 95 GLU A O 1
ATOM 761 N N . LYS A 1 96 ? -17.869 20.625 16.187 1.00 33.25 96 LYS A N 1
ATOM 762 C CA . LYS A 1 96 ? -17.525 20.797 17.606 1.00 33.25 96 LYS A CA 1
ATOM 763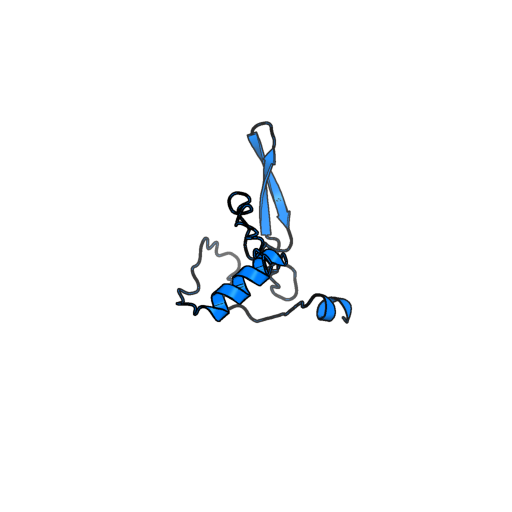 C C . LYS A 1 96 ? -18.769 21.322 18.332 1.00 33.25 96 LYS A C 1
ATOM 765 O O . LYS A 1 96 ? -18.910 22.529 18.530 1.00 33.25 96 LYS A O 1
ATOM 770 N N . LYS A 1 97 ? -19.672 20.430 18.751 1.00 34.03 97 LYS A N 1
ATOM 771 C CA . LYS A 1 97 ? -20.687 20.748 19.767 1.00 34.03 97 LYS A CA 1
ATOM 772 C C . LYS A 1 97 ? -19.961 21.124 21.060 1.00 34.03 97 LYS A C 1
ATOM 774 O O . LYS A 1 97 ? -19.539 20.259 21.826 1.00 34.03 97 LYS A O 1
ATOM 779 N N . LYS A 1 98 ? -19.787 22.430 21.289 1.00 32.03 98 LYS A N 1
ATOM 780 C CA . LYS A 1 98 ? -19.498 22.983 22.616 1.00 32.03 98 LYS A CA 1
ATOM 781 C C . LYS A 1 98 ? -20.595 22.472 23.551 1.00 32.03 98 LYS A C 1
ATOM 783 O O . LYS A 1 98 ? -21.758 22.810 23.367 1.00 32.03 98 LYS A O 1
ATOM 788 N N . LYS A 1 99 ? -20.232 21.623 24.515 1.00 36.16 99 LYS A N 1
ATOM 789 C CA . LYS A 1 99 ? -21.088 21.337 25.668 1.00 36.16 99 LYS A CA 1
ATOM 790 C C . LYS A 1 99 ? -21.307 22.657 26.402 1.00 36.16 99 LYS A C 1
ATOM 792 O O . LYS A 1 99 ? -20.352 23.258 26.887 1.00 36.16 99 LYS A O 1
ATOM 797 N N . ASP A 1 100 ? -22.555 23.099 26.436 1.00 38.41 100 ASP A N 1
ATOM 798 C CA . ASP A 1 100 ? -23.024 24.177 27.292 1.00 38.41 100 ASP A CA 1
ATOM 799 C C . ASP A 1 100 ? -22.824 23.791 28.765 1.00 38.41 100 ASP A C 1
ATOM 801 O O . ASP A 1 100 ? -23.639 23.076 29.344 1.00 38.41 100 ASP A O 1
ATOM 805 N N . ASP A 1 101 ? -21.765 24.292 29.400 1.00 39.38 101 ASP A N 1
ATOM 806 C CA . ASP A 1 101 ? -21.715 24.413 30.860 1.00 39.38 101 ASP A CA 1
ATOM 807 C C . ASP A 1 101 ? -22.424 25.713 31.262 1.00 39.38 101 ASP A C 1
ATOM 809 O O . ASP A 1 101 ? -21.824 26.731 31.610 1.00 39.38 101 ASP A O 1
ATOM 813 N N . LYS A 1 102 ? -23.757 25.687 31.180 1.00 40.06 102 LYS A N 1
ATOM 814 C CA . LYS A 1 102 ? -24.618 26.626 31.898 1.00 40.06 102 LYS A CA 1
ATOM 815 C C . LYS A 1 102 ? -25.096 25.937 33.169 1.00 40.06 102 LYS A C 1
ATOM 817 O O . LYS A 1 102 ? -26.227 25.464 33.237 1.00 40.06 102 LYS A O 1
ATOM 822 N N . LYS A 1 103 ? -24.237 25.901 34.188 1.00 38.56 103 LYS A N 1
ATOM 823 C CA . LYS A 1 103 ? -24.667 25.658 35.568 1.0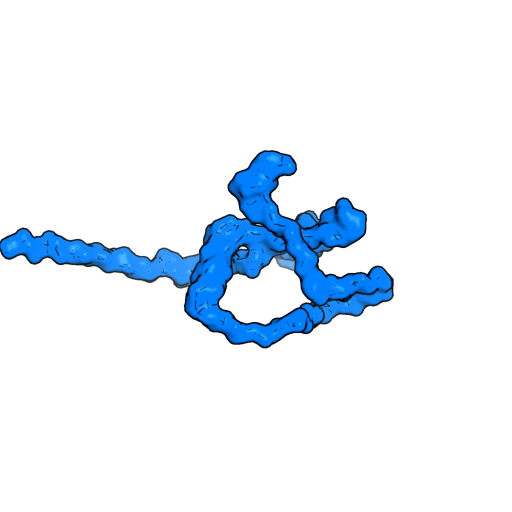0 38.56 103 LYS A CA 1
ATOM 824 C C . LYS A 1 103 ? -24.662 26.994 36.306 1.00 38.56 103 LYS A C 1
ATOM 826 O O . LYS A 1 103 ? -23.622 27.475 36.745 1.00 38.56 103 LYS A O 1
ATOM 831 N N . LYS A 1 104 ? -25.839 27.614 36.333 1.00 35.19 104 LYS A N 1
ATOM 832 C CA . LYS A 1 104 ? -26.213 28.613 37.331 1.00 35.19 104 LYS A CA 1
ATOM 833 C C . LYS A 1 104 ? -26.927 27.881 38.460 1.00 35.19 104 LYS A C 1
ATOM 835 O O . LYS A 1 104 ? -27.618 26.889 38.132 1.00 35.19 104 LYS A O 1
#

Foldseek 3Di:
DVVCVVLVPDDDDDPDDDDPPDDDPDDDPDDDDDDPVRVVVLVVQQVVFPWDWDADPNDQDWDWDWDQDPVRDTDIDTDSTGTSDYDDPVPPDDDPPDPDPPDD

Sequence (104 aa):
NLGEVLRGSRIYETPYEFKMSNDQRCKILCRGKYDKEEVQAFALMIEEEYRVNFLLDNLPVAMPMFVESEGGETSKGYDLGYPVGFVDEKEGSGEKKKKDDKKK

Organism: Hemiselmis andersenii (NCBI:txid464988)

InterPro domains:
  IPR004240 Nonaspanin (TM9SF) [PF02990] (1-96)
  IPR004240 Nonaspanin (TM9SF) [PTHR10766] (1-92)